Protein AF-A0A1V4KIS6-F1 (afdb_monomer_lite)

Secondary structure (DSSP, 8-state):
-PPPHHHHHHHHHHHTT----SS--TT--EEEESS--HHHHHHHHHTTT-S-GGGSEEEEHHHHHHHHHHTSPPP--GGGBPP---------

Structure (mmCIF, N/CA/C/O backbone):
data_AF-A0A1V4KIS6-F1
#
_entry.id   AF-A0A1V4KIS6-F1
#
loop_
_atom_site.group_PDB
_atom_site.id
_atom_site.type_symbol
_atom_site.label_atom_id
_atom_site.label_alt_id
_atom_site.label_comp_id
_atom_site.label_asym_id
_atom_site.label_entity_id
_atom_site.label_seq_id
_atom_site.pdbx_PDB_ins_code
_atom_site.Cartn_x
_atom_site.Cartn_y
_atom_site.Cartn_z
_atom_site.occupancy
_atom_site.B_iso_or_equiv
_atom_site.auth_seq_id
_atom_site.auth_comp_id
_atom_site.auth_asym_id
_atom_site.auth_atom_id
_atom_site.pdbx_PDB_model_num
ATOM 1 N N . MET A 1 1 ? 22.200 -6.704 11.307 1.00 50.41 1 MET A N 1
ATOM 2 C CA . MET A 1 1 ? 21.811 -6.551 9.888 1.00 50.41 1 MET A CA 1
ATOM 3 C C . MET A 1 1 ? 20.402 -5.985 9.876 1.00 50.41 1 MET A C 1
ATOM 5 O O . MET A 1 1 ? 19.511 -6.630 10.409 1.00 50.41 1 MET A O 1
ATOM 9 N N . GLY A 1 2 ? 20.238 -4.731 9.450 1.00 61.12 2 GLY A N 1
ATOM 10 C CA . GLY A 1 2 ? 18.967 -4.010 9.563 1.00 61.12 2 GLY A CA 1
ATOM 11 C C . GLY A 1 2 ? 17.882 -4.632 8.686 1.00 61.12 2 GLY A C 1
ATOM 12 O O . GLY A 1 2 ? 18.142 -5.003 7.544 1.00 61.12 2 GLY A O 1
ATOM 13 N N . MET A 1 3 ? 16.676 -4.756 9.230 1.00 72.44 3 MET A N 1
ATOM 14 C CA . MET A 1 3 ? 15.504 -5.185 8.476 1.00 72.44 3 MET A CA 1
ATOM 15 C C . MET A 1 3 ? 15.150 -4.091 7.459 1.00 72.44 3 MET A C 1
ATOM 17 O O . MET A 1 3 ? 15.100 -2.913 7.816 1.00 72.44 3 MET A O 1
ATOM 21 N N . SER A 1 4 ? 14.930 -4.452 6.191 1.00 89.44 4 SER A N 1
ATOM 22 C CA . SER A 1 4 ? 14.478 -3.471 5.200 1.00 89.44 4 SER A CA 1
ATOM 23 C C . SER A 1 4 ? 13.110 -2.919 5.605 1.00 89.44 4 SER A C 1
ATOM 25 O O . SER A 1 4 ? 12.305 -3.623 6.220 1.00 89.44 4 SER A O 1
ATOM 27 N N . ARG A 1 5 ? 12.820 -1.667 5.231 1.00 91.12 5 ARG A N 1
ATOM 28 C CA . ARG A 1 5 ? 11.526 -1.028 5.520 1.00 91.12 5 ARG A CA 1
ATOM 29 C C . ARG A 1 5 ? 10.347 -1.900 5.080 1.00 91.12 5 ARG A C 1
ATOM 31 O O . ARG A 1 5 ? 9.418 -2.103 5.851 1.00 91.12 5 ARG A O 1
ATOM 38 N N . ARG A 1 6 ? 10.443 -2.502 3.890 1.00 91.25 6 ARG A N 1
ATOM 39 C CA . ARG A 1 6 ? 9.462 -3.466 3.375 1.00 91.25 6 ARG A CA 1
ATOM 40 C C . ARG A 1 6 ? 9.251 -4.641 4.332 1.00 91.25 6 ARG A C 1
ATOM 42 O O . ARG A 1 6 ? 8.116 -4.930 4.689 1.00 91.25 6 ARG A O 1
ATOM 49 N N . MET A 1 7 ? 10.324 -5.306 4.761 1.00 91.88 7 MET A N 1
ATOM 50 C CA . MET A 1 7 ? 10.224 -6.477 5.639 1.00 91.88 7 MET A CA 1
ATOM 51 C C . MET A 1 7 ? 9.632 -6.112 7.007 1.00 91.88 7 MET A C 1
ATOM 53 O O . MET A 1 7 ? 8.784 -6.845 7.508 1.00 91.88 7 MET A O 1
ATOM 57 N N . PHE A 1 8 ? 10.006 -4.954 7.559 1.00 93.38 8 PHE A N 1
ATOM 58 C CA . PHE A 1 8 ? 9.434 -4.443 8.805 1.00 93.38 8 PHE A CA 1
ATOM 59 C C . PHE A 1 8 ? 7.918 -4.227 8.699 1.00 93.38 8 PHE A C 1
ATOM 61 O O . PHE A 1 8 ? 7.169 -4.690 9.556 1.00 93.38 8 PHE A O 1
ATOM 68 N N . LEU A 1 9 ? 7.455 -3.569 7.632 1.00 93.81 9 LEU A N 1
ATOM 69 C CA . LEU A 1 9 ? 6.028 -3.316 7.414 1.00 93.81 9 LEU A CA 1
ATOM 70 C C . LEU A 1 9 ? 5.249 -4.624 7.215 1.00 93.81 9 LEU A C 1
ATOM 72 O O . LEU A 1 9 ? 4.187 -4.808 7.804 1.00 93.81 9 LEU A O 1
ATOM 76 N N . MET A 1 10 ? 5.795 -5.570 6.448 1.00 93.19 10 MET A N 1
ATOM 77 C CA . MET A 1 10 ? 5.163 -6.879 6.253 1.00 93.19 10 MET A CA 1
ATOM 78 C C . MET A 1 10 ? 5.009 -7.644 7.570 1.00 93.19 10 MET A C 1
ATOM 80 O O . MET A 1 10 ? 3.951 -8.218 7.825 1.00 93.19 10 MET A O 1
ATOM 84 N N . ASP A 1 11 ? 6.043 -7.645 8.413 1.00 94.06 11 ASP A N 1
ATOM 85 C CA . ASP A 1 11 ? 5.998 -8.299 9.721 1.00 94.06 11 ASP A CA 1
ATOM 86 C C . ASP A 1 11 ? 4.995 -7.615 10.662 1.00 94.06 11 ASP A C 1
ATOM 88 O O . ASP A 1 11 ? 4.175 -8.285 11.291 1.00 94.06 11 ASP A O 1
ATOM 92 N N . LEU A 1 12 ? 4.982 -6.278 10.693 1.00 94.12 12 LEU A N 1
ATOM 93 C CA . LEU A 1 12 ? 4.031 -5.498 11.485 1.00 94.12 12 LEU A CA 1
ATOM 94 C C . LEU A 1 12 ? 2.576 -5.825 11.119 1.00 94.12 12 LEU A C 1
ATOM 96 O O . LEU A 1 12 ? 1.763 -6.087 12.006 1.00 94.12 12 LEU A O 1
ATOM 100 N N . ALA A 1 13 ? 2.250 -5.860 9.828 1.00 93.56 13 ALA A N 1
ATOM 101 C CA . ALA A 1 13 ? 0.900 -6.180 9.377 1.00 93.56 13 ALA A CA 1
ATOM 102 C C . ALA A 1 13 ? 0.494 -7.620 9.704 1.00 93.56 13 ALA A C 1
ATOM 104 O O . ALA A 1 13 ? -0.616 -7.838 10.191 1.00 93.56 13 ALA A O 1
ATOM 105 N N . ARG A 1 14 ? 1.397 -8.595 9.542 1.00 94.38 14 ARG A N 1
ATOM 106 C CA . ARG A 1 14 ? 1.126 -9.983 9.955 1.00 94.38 14 ARG A CA 1
ATOM 107 C C . ARG A 1 14 ? 0.850 -10.088 11.452 1.00 94.38 14 ARG A C 1
ATOM 109 O O . ARG A 1 14 ? -0.110 -10.744 11.844 1.00 94.38 14 ARG A O 1
ATOM 116 N N . ARG A 1 15 ? 1.615 -9.381 12.293 1.00 93.06 15 ARG A N 1
ATOM 117 C CA . ARG A 1 15 ? 1.368 -9.313 13.748 1.00 93.06 15 ARG A CA 1
ATOM 118 C C . ARG A 1 15 ? 0.021 -8.682 14.096 1.00 93.06 15 ARG A C 1
ATOM 120 O O . ARG A 1 15 ? -0.560 -9.020 15.120 1.00 93.06 15 ARG A O 1
ATOM 127 N N . LYS A 1 16 ? -0.480 -7.778 13.252 1.00 91.75 16 LYS A N 1
ATOM 128 C CA . LYS A 1 16 ? -1.814 -7.172 13.373 1.00 91.75 16 LYS A CA 1
ATOM 129 C C . LYS A 1 16 ? -2.932 -8.032 12.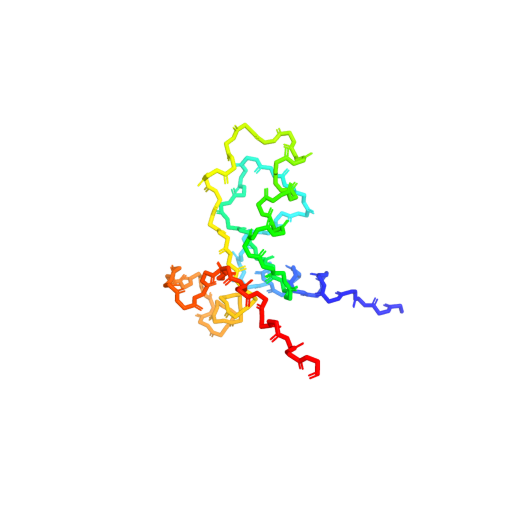763 1.00 91.75 16 LYS A C 1
ATOM 131 O O . LYS A 1 16 ? -4.076 -7.598 12.756 1.00 91.75 16 LYS A O 1
ATOM 136 N N . GLY A 1 17 ? -2.625 -9.238 12.277 1.00 92.56 17 GLY A N 1
ATOM 137 C CA . GLY A 1 17 ? -3.608 -10.184 11.742 1.00 92.56 17 GLY A CA 1
ATOM 138 C C . GLY A 1 17 ? -3.912 -10.022 10.252 1.00 92.56 17 GLY A C 1
ATOM 139 O O . GLY A 1 17 ? -4.834 -10.655 9.745 1.00 92.56 17 GLY A O 1
ATOM 140 N N . PHE A 1 18 ? -3.148 -9.202 9.528 1.00 93.06 18 PHE A N 1
ATOM 141 C CA . PHE A 1 18 ? -3.318 -9.043 8.087 1.00 93.06 18 PHE A CA 1
ATOM 142 C C . PHE A 1 18 ? -2.632 -10.183 7.337 1.00 93.06 18 PHE A C 1
ATOM 144 O O . PHE A 1 18 ? -1.514 -10.595 7.663 1.00 93.06 18 PHE A O 1
ATOM 151 N N . ARG A 1 19 ? -3.270 -10.639 6.258 1.00 93.56 19 ARG A N 1
ATOM 152 C CA . ARG A 1 19 ? -2.638 -11.531 5.289 1.00 93.56 19 ARG A CA 1
ATOM 153 C C . ARG A 1 19 ? -1.756 -10.708 4.352 1.00 93.56 19 ARG A C 1
ATOM 155 O O . ARG A 1 19 ? -2.259 -9.872 3.609 1.00 93.56 19 ARG A O 1
ATOM 162 N N . VAL A 1 20 ? -0.448 -10.953 4.391 1.00 93.88 20 VAL A N 1
ATOM 163 C CA . VAL A 1 20 ? 0.542 -10.233 3.577 1.00 93.88 20 VAL A CA 1
ATOM 164 C C . VAL A 1 20 ? 1.378 -11.222 2.781 1.00 93.88 20 VAL A C 1
ATOM 166 O O . VAL A 1 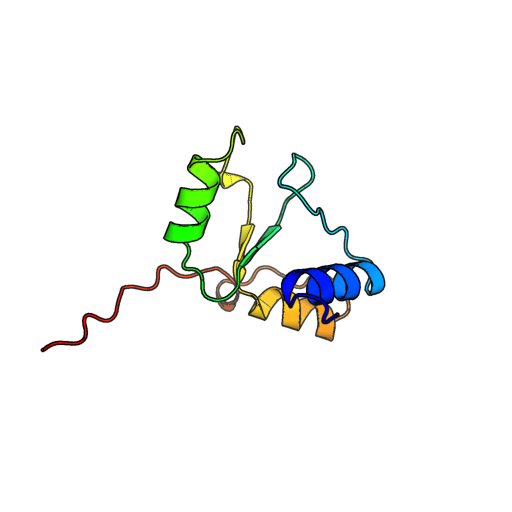20 ? 2.116 -12.023 3.365 1.00 93.88 20 VAL A O 1
ATOM 169 N N . GLU A 1 21 ? 1.297 -11.118 1.459 1.00 93.50 21 GLU A N 1
ATOM 170 C CA . GLU A 1 21 ? 2.047 -11.952 0.520 1.00 93.50 21 GLU A CA 1
ATOM 171 C C . GLU A 1 21 ? 3.397 -11.304 0.177 1.00 93.50 21 GLU A C 1
ATOM 173 O O . GLU A 1 21 ? 3.499 -10.086 0.011 1.00 93.50 21 GLU A O 1
ATOM 178 N N . SER A 1 22 ? 4.462 -12.110 0.104 1.00 90.19 22 SER A N 1
ATOM 179 C CA . SER A 1 22 ? 5.800 -11.653 -0.310 1.00 90.19 22 SER A CA 1
ATOM 180 C C . SER A 1 22 ? 5.921 -11.429 -1.813 1.00 90.19 22 SER A C 1
ATOM 182 O O . SER A 1 22 ? 6.806 -10.693 -2.252 1.00 90.19 22 SER A O 1
ATOM 184 N N . GLU A 1 23 ? 5.045 -12.057 -2.584 1.00 89.75 23 GLU A N 1
ATOM 185 C CA . GLU A 1 23 ? 5.038 -12.069 -4.040 1.00 89.75 23 GLU A CA 1
ATOM 186 C C . GLU A 1 23 ? 3.615 -11.815 -4.532 1.00 89.75 23 GLU A C 1
ATOM 188 O O . GLU A 1 23 ? 2.644 -12.033 -3.803 1.00 89.75 23 GLU A O 1
ATOM 193 N N . LEU A 1 24 ? 3.492 -11.312 -5.758 1.00 89.31 24 LEU A N 1
ATOM 194 C CA . LEU A 1 24 ? 2.186 -11.074 -6.353 1.00 89.31 24 LEU A CA 1
ATOM 195 C C . LEU A 1 24 ? 1.537 -12.416 -6.707 1.00 89.31 24 LEU A C 1
ATOM 197 O O . LEU A 1 24 ? 2.143 -13.243 -7.383 1.00 89.31 24 LEU A O 1
ATOM 201 N N . SER A 1 25 ? 0.303 -12.622 -6.259 1.00 88.44 25 SER A N 1
ATOM 202 C CA . SER A 1 25 ? -0.447 -13.861 -6.471 1.00 88.44 25 SER A CA 1
ATOM 203 C C . SER A 1 25 ? -1.945 -13.580 -6.618 1.00 88.44 25 SER A C 1
ATOM 205 O O . SER A 1 25 ? -2.402 -12.439 -6.492 1.00 88.44 25 SER A O 1
ATOM 207 N N . ASP A 1 26 ? -2.730 -14.628 -6.866 1.00 86.06 26 ASP A N 1
ATOM 208 C CA . ASP A 1 26 ? -4.191 -14.537 -6.974 1.00 86.06 26 ASP A CA 1
ATOM 209 C C . ASP A 1 26 ? -4.913 -14.244 -5.658 1.00 86.06 26 ASP A C 1
ATOM 211 O O . ASP A 1 26 ? -6.069 -13.833 -5.683 1.00 86.06 26 ASP A O 1
ATOM 215 N N . SER A 1 27 ? -4.242 -14.381 -4.511 1.00 89.62 27 SER A N 1
ATOM 216 C CA . SER A 1 27 ? -4.809 -13.977 -3.220 1.00 89.62 27 SER A CA 1
ATOM 217 C C . SER A 1 27 ? -4.657 -12.483 -2.927 1.00 89.62 27 SER A C 1
ATOM 219 O O . SER A 1 27 ? -5.259 -11.993 -1.969 1.00 89.62 27 SER A O 1
ATOM 221 N N . VAL A 1 28 ? -3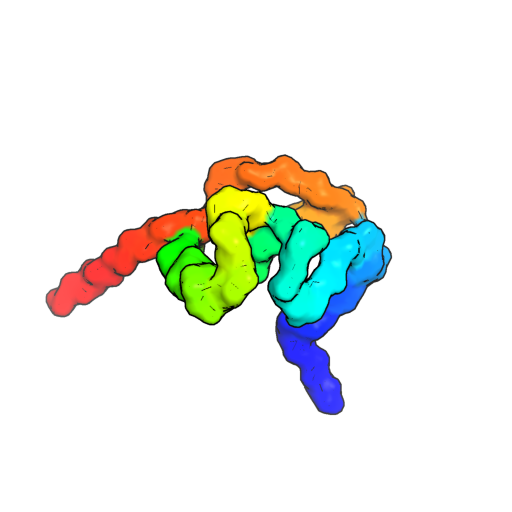.852 -11.754 -3.707 1.00 92.19 28 VAL A N 1
ATOM 222 C CA . VAL A 1 28 ? -3.594 -10.329 -3.474 1.00 92.19 28 VAL A CA 1
ATOM 223 C C . VAL A 1 28 ? -4.774 -9.498 -3.969 1.00 92.19 28 VAL A C 1
ATOM 225 O O . VAL A 1 28 ? -5.145 -9.554 -5.136 1.00 92.19 28 VAL A O 1
ATOM 228 N N . THR A 1 29 ? -5.339 -8.689 -3.073 1.00 92.19 29 THR A N 1
ATOM 229 C CA . THR A 1 29 ? -6.449 -7.765 -3.369 1.00 92.19 29 THR A CA 1
ATOM 230 C C . THR A 1 29 ? -6.025 -6.299 -3.320 1.00 92.19 29 THR A C 1
ATOM 232 O O . THR A 1 29 ? -6.553 -5.476 -4.059 1.00 92.19 29 THR A O 1
ATOM 235 N N . HIS A 1 30 ? -5.039 -5.974 -2.480 1.00 93.44 30 HIS A N 1
ATOM 236 C CA . HIS A 1 30 ? -4.556 -4.615 -2.256 1.00 93.44 30 HIS A CA 1
ATOM 237 C C . HIS A 1 30 ? -3.046 -4.565 -2.461 1.00 93.44 30 HIS A C 1
ATOM 239 O O . HIS A 1 30 ? -2.310 -5.389 -1.912 1.00 93.44 30 HIS A O 1
ATOM 245 N N . ILE A 1 31 ? -2.585 -3.578 -3.223 1.00 93.38 31 ILE A N 1
ATOM 246 C CA . ILE A 1 31 ? -1.167 -3.303 -3.436 1.00 93.38 31 ILE A CA 1
ATOM 247 C C . ILE A 1 31 ? -0.867 -1.955 -2.805 1.00 93.38 31 ILE A C 1
ATOM 249 O O . ILE A 1 31 ? -1.389 -0.926 -3.226 1.00 93.38 31 ILE A O 1
ATOM 253 N N . VAL A 1 32 ? -0.009 -1.980 -1.791 1.00 94.19 32 VAL A N 1
ATOM 254 C CA . VAL A 1 32 ? 0.464 -0.777 -1.112 1.00 94.19 32 VAL A CA 1
ATOM 255 C C . VAL A 1 32 ? 1.828 -0.411 -1.673 1.00 94.19 32 VAL A C 1
ATOM 257 O O . VAL A 1 32 ? 2.745 -1.235 -1.652 1.00 94.19 32 VAL A O 1
ATOM 260 N N . ALA A 1 33 ? 1.969 0.826 -2.134 1.00 93.19 33 ALA A N 1
ATOM 261 C CA . ALA A 1 33 ? 3.238 1.376 -2.578 1.00 93.19 33 ALA A CA 1
ATOM 262 C C . ALA A 1 33 ? 3.608 2.623 -1.771 1.00 93.19 33 ALA A C 1
ATOM 264 O O . ALA A 1 33 ? 2.754 3.346 -1.263 1.00 93.19 33 ALA A O 1
ATOM 265 N N . GLU A 1 34 ? 4.906 2.869 -1.651 1.00 90.94 34 GLU A N 1
ATOM 266 C CA . GLU A 1 34 ? 5.452 4.032 -0.967 1.00 90.94 34 GLU A CA 1
ATOM 267 C C . GLU A 1 34 ? 6.321 4.804 -1.950 1.00 90.94 34 GLU A C 1
ATOM 269 O O . GLU A 1 34 ? 7.240 4.240 -2.537 1.00 90.94 34 GLU A O 1
ATOM 274 N N . ASN A 1 35 ? 6.054 6.102 -2.103 1.00 88.88 35 ASN A N 1
ATOM 275 C CA . ASN A 1 35 ? 6.760 6.980 -3.042 1.00 88.88 35 ASN A CA 1
ATOM 276 C C . ASN A 1 35 ? 6.634 6.581 -4.524 1.00 88.88 35 ASN A C 1
ATOM 278 O O . ASN A 1 35 ? 7.416 7.060 -5.343 1.00 88.88 35 ASN A O 1
ATOM 282 N N . ASN A 1 36 ? 5.639 5.770 -4.886 1.00 90.06 36 ASN A N 1
ATOM 283 C CA . ASN A 1 36 ? 5.306 5.464 -6.274 1.00 90.06 36 ASN A CA 1
ATOM 284 C C . ASN A 1 36 ? 4.015 6.171 -6.688 1.00 90.06 36 ASN A C 1
ATOM 286 O O . ASN A 1 36 ? 3.106 6.378 -5.890 1.00 90.06 36 ASN A O 1
ATOM 290 N N . SER A 1 37 ? 3.928 6.534 -7.958 1.00 88.50 37 SER A N 1
ATOM 291 C CA . SER A 1 37 ? 2.700 7.003 -8.587 1.00 88.50 37 SER A CA 1
ATOM 292 C C . SER A 1 37 ? 1.834 5.834 -9.050 1.00 88.50 37 SER A C 1
ATOM 294 O O . SER A 1 37 ? 2.318 4.725 -9.284 1.00 88.50 37 SER A O 1
ATOM 296 N N . TYR A 1 38 ? 0.547 6.110 -9.267 1.00 88.88 38 TYR A N 1
ATOM 297 C CA . TYR A 1 38 ? -0.383 5.131 -9.835 1.00 88.88 38 TYR A CA 1
ATOM 298 C C . TYR A 1 38 ? 0.134 4.512 -11.142 1.00 88.88 38 TYR A C 1
ATOM 300 O O . TYR A 1 38 ? 0.052 3.303 -11.331 1.00 88.88 38 TYR A O 1
ATOM 308 N N . LEU A 1 39 ? 0.697 5.336 -12.036 1.00 88.88 39 LEU A N 1
ATOM 309 C CA . LEU A 1 39 ? 1.187 4.880 -13.338 1.00 88.88 39 LEU A CA 1
ATOM 310 C C . LEU A 1 39 ? 2.409 3.969 -13.213 1.00 88.88 39 LEU A C 1
ATOM 312 O O . LEU A 1 39 ? 2.479 2.988 -13.940 1.00 88.88 39 LEU A O 1
ATOM 316 N N . GLU A 1 40 ? 3.333 4.252 -12.293 1.00 91.25 40 GLU A N 1
ATOM 317 C CA . GLU A 1 40 ? 4.507 3.396 -12.066 1.00 91.25 40 GLU A CA 1
ATOM 318 C C . GLU A 1 40 ? 4.102 2.013 -11.551 1.00 91.25 40 GLU A C 1
ATOM 320 O O . GLU A 1 40 ? 4.616 1.001 -12.022 1.00 91.25 40 GLU A O 1
ATOM 325 N N . VAL A 1 41 ? 3.145 1.954 -10.619 1.00 91.62 41 VAL A N 1
ATOM 326 C CA . VAL A 1 41 ? 2.644 0.673 -10.096 1.00 91.62 41 VAL A CA 1
ATOM 327 C C . VAL A 1 41 ? 1.843 -0.078 -11.158 1.00 91.62 41 VAL A C 1
ATOM 329 O O . VAL A 1 41 ? 1.979 -1.294 -11.283 1.00 91.62 41 VAL A O 1
ATOM 332 N N . LEU A 1 42 ? 1.042 0.630 -11.958 1.00 89.50 42 LEU A N 1
ATOM 333 C CA . LEU A 1 42 ? 0.288 0.028 -13.054 1.00 89.50 42 LEU A CA 1
ATOM 334 C C . LEU A 1 42 ? 1.209 -0.522 -14.154 1.00 89.50 42 LEU A C 1
ATOM 336 O O . LEU A 1 42 ? 0.950 -1.600 -14.681 1.00 89.50 42 LEU A O 1
ATOM 340 N N . ASP A 1 43 ? 2.278 0.194 -14.500 1.00 89.81 43 ASP A N 1
ATOM 341 C CA . ASP A 1 43 ? 3.268 -0.264 -15.478 1.00 89.81 43 ASP A CA 1
ATOM 342 C C . ASP A 1 43 ? 4.027 -1.496 -14.969 1.00 89.81 43 ASP A C 1
ATOM 344 O O . ASP A 1 43 ? 4.131 -2.501 -15.674 1.00 89.81 43 ASP A O 1
ATOM 348 N N . TRP A 1 44 ? 4.431 -1.484 -13.693 1.00 91.06 44 TRP A N 1
ATOM 349 C CA . TRP A 1 44 ? 5.003 -2.659 -13.035 1.00 91.06 44 TRP A CA 1
ATOM 350 C C . TRP A 1 44 ? 4.053 -3.864 -13.081 1.00 91.06 44 TRP A C 1
ATOM 352 O O . TRP A 1 44 ? 4.499 -4.966 -13.406 1.00 91.06 44 TRP A O 1
ATOM 362 N N . LEU A 1 45 ? 2.753 -3.656 -12.829 1.00 90.44 45 LEU A N 1
ATOM 363 C CA . LEU A 1 45 ? 1.720 -4.695 -12.913 1.00 90.44 45 LEU A CA 1
ATOM 364 C C . LEU A 1 45 ? 1.548 -5.261 -14.322 1.00 90.44 45 LEU A C 1
ATOM 366 O O . LEU A 1 45 ? 1.358 -6.464 -14.461 1.00 90.44 45 LEU A O 1
ATOM 370 N N . ARG A 1 46 ? 1.630 -4.428 -15.364 1.00 87.19 46 ARG A N 1
ATOM 371 C CA . ARG A 1 46 ? 1.575 -4.891 -16.763 1.00 87.19 46 ARG A CA 1
ATOM 372 C C . 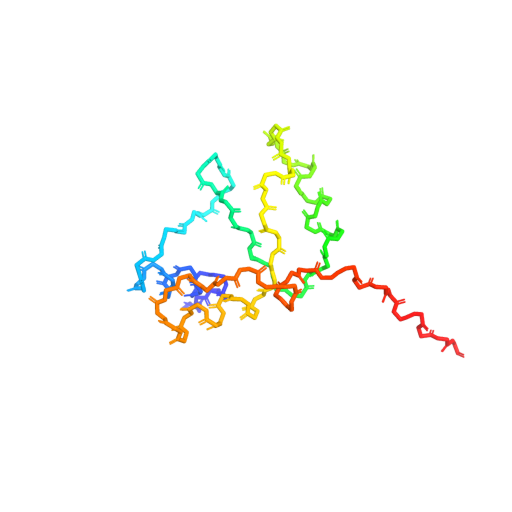ARG A 1 46 ? 2.764 -5.775 -17.127 1.00 87.19 46 ARG A C 1
ATOM 374 O O . ARG A 1 46 ? 2.629 -6.648 -17.977 1.00 87.19 46 ARG A O 1
ATOM 381 N N . GLY A 1 47 ? 3.912 -5.550 -16.489 1.00 85.88 47 GLY A N 1
ATOM 382 C CA . GLY A 1 47 ? 5.087 -6.413 -16.606 1.00 85.88 47 GLY A CA 1
ATOM 383 C C . GLY A 1 47 ? 4.976 -7.728 -15.827 1.00 85.88 47 GLY A C 1
ATOM 384 O O . GLY A 1 47 ? 5.800 -8.618 -16.026 1.00 85.88 47 GLY A O 1
ATOM 385 N N . GLN A 1 48 ? 3.983 -7.870 -14.945 1.00 85.31 48 GLN A N 1
ATOM 386 C CA . GLN A 1 48 ? 3.715 -9.117 -14.235 1.00 85.31 48 GLN A CA 1
ATOM 387 C C . GLN A 1 48 ? 2.756 -9.997 -15.052 1.00 85.31 48 GLN A C 1
ATOM 389 O O . GLN A 1 48 ? 1.837 -9.502 -15.699 1.00 85.31 48 GLN A O 1
ATOM 394 N N . ALA A 1 49 ? 2.916 -11.321 -14.980 1.00 75.00 49 ALA A N 1
ATOM 395 C CA . ALA A 1 49 ? 2.026 -12.293 -15.629 1.00 75.00 49 ALA A CA 1
ATOM 396 C C . ALA A 1 49 ? 0.669 -12.448 -14.902 1.00 75.00 49 ALA A C 1
ATOM 398 O O . ALA A 1 49 ? 0.172 -13.556 -14.713 1.00 75.00 49 ALA A O 1
ATOM 399 N N . VAL A 1 50 ? 0.078 -11.342 -14.447 1.00 75.81 50 VAL A N 1
ATOM 400 C CA . VAL A 1 50 ? -1.250 -11.307 -13.824 1.00 75.81 50 VAL A CA 1
ATOM 401 C C . VAL A 1 50 ? -2.297 -10.994 -14.880 1.00 75.81 50 VAL A C 1
ATOM 403 O O . VAL A 1 50 ? -2.205 -9.990 -15.579 1.00 75.81 50 VAL A O 1
ATOM 406 N N . GLY A 1 51 ? -3.299 -11.869 -14.988 1.00 69.94 51 GLY A N 1
ATOM 407 C CA . GLY A 1 51 ? -4.302 -11.798 -16.053 1.00 69.94 51 GLY A CA 1
ATOM 408 C C . GLY A 1 51 ? -5.161 -10.532 -16.022 1.00 69.94 51 GLY A C 1
ATOM 409 O O . GLY A 1 51 ? -5.477 -9.990 -17.076 1.00 69.94 51 GLY A O 1
ATOM 410 N N . ASP A 1 52 ? -5.502 -10.034 -14.831 1.00 80.75 52 ASP A N 1
ATOM 411 C CA . ASP A 1 52 ? -6.304 -8.821 -14.669 1.00 80.75 52 ASP A CA 1
ATOM 412 C C . ASP A 1 52 ? -5.658 -7.876 -13.650 1.00 80.75 52 ASP A C 1
ATOM 414 O O . ASP A 1 52 ? -5.742 -8.085 -12.440 1.00 80.75 52 ASP A O 1
ATOM 418 N N . SER A 1 53 ? -4.995 -6.829 -14.146 1.00 79.88 53 SER A N 1
ATOM 419 C CA . SER A 1 53 ? -4.385 -5.789 -13.307 1.00 79.88 53 SER A CA 1
ATOM 420 C C . SER A 1 53 ? -5.410 -4.826 -12.698 1.00 79.88 53 SER A C 1
ATOM 422 O O . SER A 1 53 ? -5.085 -4.139 -11.732 1.00 79.88 53 SER A O 1
ATOM 424 N N . SER A 1 54 ? -6.647 -4.793 -13.211 1.00 81.44 54 SER A N 1
ATOM 425 C CA . SER A 1 54 ? -7.713 -3.923 -12.700 1.00 81.44 54 SER A CA 1
ATOM 426 C C . SER A 1 54 ? -8.345 -4.439 -11.406 1.00 81.44 54 SER A C 1
ATOM 428 O O . SER A 1 54 ? -8.982 -3.673 -10.688 1.00 81.44 54 SER A O 1
ATOM 430 N N . ARG A 1 55 ? -8.109 -5.714 -11.063 1.00 86.50 55 ARG A N 1
ATOM 431 C CA . ARG A 1 55 ? -8.610 -6.336 -9.829 1.00 86.50 55 ARG A CA 1
ATOM 432 C C . ARG A 1 55 ? -7.947 -5.811 -8.552 1.00 86.50 55 ARG A C 1
ATOM 434 O O . ARG A 1 55 ? -8.455 -6.064 -7.463 1.00 86.50 55 ARG A O 1
ATOM 441 N N . PHE A 1 56 ? -6.782 -5.171 -8.668 1.00 90.12 56 PHE A N 1
ATOM 442 C CA . PHE A 1 56 ? -5.999 -4.726 -7.519 1.00 90.12 56 PHE A CA 1
ATOM 443 C C . PHE A 1 56 ? -6.357 -3.292 -7.126 1.00 90.12 56 PHE A C 1
ATOM 445 O O . PHE A 1 56 ? -6.274 -2.374 -7.942 1.00 90.12 56 PHE A O 1
ATOM 452 N N . GLU A 1 57 ? -6.650 -3.071 -5.845 1.00 91.62 57 GLU A N 1
ATOM 453 C CA . GLU A 1 57 ? -6.719 -1.718 -5.287 1.00 91.62 57 GLU A CA 1
ATOM 454 C C . GLU A 1 57 ? -5.294 -1.190 -5.058 1.00 91.62 57 GLU A C 1
ATOM 456 O O . GLU A 1 57 ? -4.529 -1.749 -4.266 1.00 91.62 57 GLU A O 1
ATOM 461 N N . LEU A 1 58 ? -4.932 -0.116 -5.769 1.00 92.62 58 LEU A N 1
ATOM 462 C CA . LEU A 1 58 ? -3.612 0.517 -5.683 1.00 92.62 58 LEU A CA 1
ATOM 463 C C . LEU A 1 58 ? -3.627 1.661 -4.667 1.00 92.62 58 LEU A C 1
ATOM 465 O O . LEU A 1 58 ? -4.244 2.707 -4.895 1.00 92.62 58 LEU A O 1
ATOM 469 N N . LEU A 1 59 ? -2.924 1.467 -3.554 1.00 94.31 59 LEU A N 1
ATOM 470 C CA . LEU A 1 59 ? -2.986 2.335 -2.384 1.00 94.31 59 LEU A CA 1
ATOM 471 C C . LEU A 1 59 ? -1.610 2.874 -1.990 1.00 94.31 59 LEU A C 1
ATOM 473 O O . LEU A 1 59 ? -0.577 2.231 -2.179 1.00 94.31 59 LEU A O 1
ATOM 477 N N . ASP A 1 60 ? -1.615 4.072 -1.423 1.00 93.75 60 ASP A N 1
ATOM 478 C CA . ASP A 1 60 ? -0.455 4.692 -0.798 1.00 93.75 60 ASP A CA 1
ATOM 479 C C . ASP A 1 60 ? -0.189 4.089 0.594 1.00 93.75 60 ASP A C 1
ATOM 481 O O . ASP A 1 60 ? -1.086 3.567 1.266 1.00 93.75 60 ASP A O 1
ATOM 485 N N . ILE A 1 61 ? 1.052 4.206 1.069 1.00 93.44 61 ILE A N 1
ATOM 486 C CA . ILE A 1 61 ? 1.479 3.774 2.408 1.00 93.44 61 ILE A CA 1
ATOM 487 C C . ILE A 1 61 ? 0.667 4.411 3.551 1.00 93.44 61 ILE A C 1
ATOM 489 O O . ILE A 1 61 ? 0.564 3.845 4.645 1.00 93.44 61 ILE A O 1
ATOM 493 N N . SER A 1 62 ? 0.046 5.565 3.319 1.00 92.56 62 SER A N 1
ATOM 494 C CA . SER A 1 62 ? -0.898 6.184 4.253 1.00 92.56 62 SER A CA 1
ATOM 495 C C . SER A 1 62 ? -2.080 5.272 4.604 1.00 92.56 62 SER A C 1
ATOM 497 O O . SER A 1 62 ? -2.471 5.235 5.772 1.00 92.56 62 SER A O 1
ATOM 499 N N . TRP A 1 63 ? -2.591 4.467 3.664 1.00 94.06 63 TRP A N 1
ATOM 500 C CA . TRP A 1 63 ? -3.639 3.478 3.954 1.00 94.06 63 TRP A CA 1
ATOM 501 C C . TRP A 1 63 ? -3.157 2.414 4.929 1.00 94.06 63 TRP A C 1
ATOM 503 O O . TRP A 1 63 ? -3.828 2.093 5.909 1.00 94.06 63 TRP A O 1
ATOM 513 N N . PHE A 1 64 ? -1.959 1.886 4.677 1.00 93.44 64 PHE A N 1
ATOM 514 C CA . PHE A 1 64 ? -1.342 0.890 5.540 1.00 93.44 64 PHE A CA 1
ATOM 515 C C . PHE A 1 64 ? -1.157 1.440 6.954 1.00 93.44 64 PHE A C 1
ATOM 517 O O . PHE A 1 64 ? -1.455 0.762 7.933 1.00 93.44 64 PHE A O 1
ATOM 524 N N . THR A 1 65 ? -0.718 2.691 7.064 1.00 93.19 65 THR A N 1
ATOM 525 C CA . THR A 1 65 ? -0.513 3.357 8.353 1.00 93.19 65 THR A CA 1
ATOM 526 C C . THR A 1 65 ? -1.835 3.505 9.111 1.00 93.19 65 THR A C 1
ATOM 528 O O . THR A 1 65 ? -1.907 3.120 10.278 1.00 93.19 65 THR A O 1
ATOM 531 N N . ALA A 1 66 ? -2.902 3.936 8.430 1.00 93.62 66 ALA A N 1
ATOM 532 C CA . ALA A 1 66 ? -4.249 4.000 8.998 1.00 93.62 66 ALA A CA 1
ATOM 533 C C . ALA A 1 66 ? -4.776 2.616 9.424 1.00 93.62 66 ALA A C 1
ATOM 535 O O . ALA A 1 66 ? -5.381 2.480 10.485 1.00 93.62 66 ALA A O 1
ATOM 536 N N . CYS A 1 67 ? -4.490 1.563 8.653 1.00 93.38 67 CYS A N 1
ATOM 537 C CA . CYS A 1 67 ? -4.820 0.184 9.019 1.00 93.38 67 CYS A CA 1
ATOM 538 C C . CYS A 1 67 ? -4.091 -0.276 10.288 1.00 93.38 67 CYS A C 1
ATOM 540 O O . CYS A 1 67 ? -4.678 -0.955 11.132 1.00 93.38 67 CYS A O 1
ATOM 542 N N . MET A 1 68 ? -2.810 0.078 10.438 1.00 93.62 68 MET A N 1
ATOM 543 C CA . MET A 1 68 ? -2.029 -0.283 11.625 1.00 93.62 68 MET A CA 1
ATOM 544 C C . MET A 1 68 ? -2.516 0.453 12.876 1.00 93.62 68 MET A C 1
ATOM 546 O O . MET A 1 68 ? -2.519 -0.139 13.961 1.00 93.62 68 MET A O 1
ATOM 550 N N . GLU A 1 69 ? -2.948 1.705 12.716 1.00 92.44 69 GLU A N 1
ATOM 551 C CA . GLU A 1 69 ? -3.555 2.522 13.768 1.00 92.44 69 GLU A CA 1
ATOM 552 C C . GLU A 1 69 ? -4.929 1.976 14.182 1.00 92.44 69 GLU A C 1
ATOM 554 O O . GLU A 1 69 ? -5.175 1.748 15.365 1.00 92.44 69 GLU A O 1
ATOM 559 N N . ALA A 1 70 ? -5.793 1.665 13.211 1.00 91.81 70 ALA A N 1
ATOM 560 C CA . ALA A 1 70 ? -7.120 1.098 13.455 1.00 91.81 70 ALA A CA 1
ATOM 561 C C . ALA A 1 70 ? -7.093 -0.378 13.897 1.00 91.81 70 ALA A C 1
ATOM 563 O O . ALA A 1 70 ? -8.096 -0.893 14.399 1.00 91.81 70 ALA A O 1
ATOM 564 N N . GLY A 1 71 ? -5.976 -1.080 13.672 1.00 89.88 71 GLY A N 1
ATOM 565 C CA . GLY A 1 71 ? -5.820 -2.515 13.9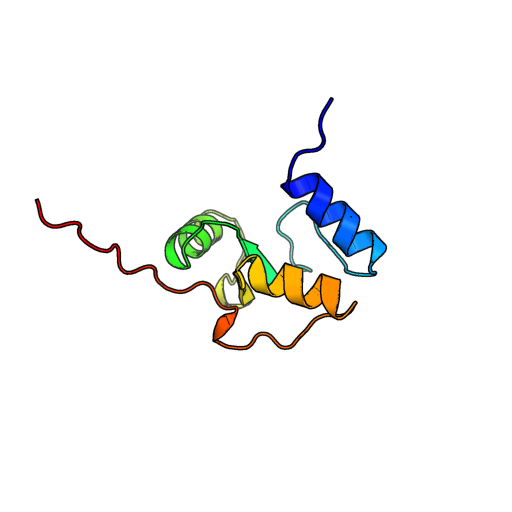28 1.00 89.88 71 GLY A CA 1
ATOM 566 C C . GLY A 1 71 ? -6.640 -3.419 13.001 1.00 89.88 71 GLY A C 1
ATOM 567 O O . GLY A 1 71 ? -6.773 -4.606 13.280 1.00 89.88 71 GLY A O 1
ATOM 568 N N . ARG A 1 72 ? -7.208 -2.869 11.923 1.00 89.62 72 ARG A N 1
ATOM 569 C CA . ARG A 1 72 ? -8.041 -3.568 10.934 1.00 89.62 72 ARG A CA 1
ATOM 570 C C . ARG A 1 72 ? -7.955 -2.862 9.576 1.00 89.62 72 ARG A C 1
ATOM 572 O O . ARG A 1 72 ? -7.594 -1.684 9.562 1.00 89.62 72 ARG A O 1
ATOM 579 N N . PRO A 1 73 ? -8.285 -3.531 8.456 1.00 89.31 73 PRO A N 1
ATOM 580 C CA . PRO A 1 73 ? -8.410 -2.859 7.167 1.00 89.31 73 PRO A CA 1
ATOM 581 C C . PRO A 1 73 ? -9.422 -1.711 7.267 1.00 89.31 73 PRO A C 1
ATOM 583 O O . PRO A 1 73 ? -10.557 -1.930 7.696 1.00 89.31 73 PRO A O 1
ATOM 586 N N . VAL A 1 74 ? -8.993 -0.496 6.929 1.00 90.31 74 VAL A N 1
ATOM 587 C CA . VAL A 1 74 ? -9.888 0.662 6.788 1.00 90.31 74 VAL A CA 1
ATOM 588 C C . VAL A 1 74 ? -10.400 0.733 5.354 1.00 90.31 74 VAL A C 1
ATOM 590 O O . VAL A 1 74 ? -9.761 0.202 4.443 1.00 90.31 74 VAL A O 1
ATOM 593 N N . ASP A 1 75 ? -11.530 1.403 5.142 1.00 88.88 75 ASP A N 1
ATOM 594 C CA . ASP A 1 75 ? -12.086 1.563 3.801 1.00 88.88 75 ASP A CA 1
ATOM 595 C C . ASP A 1 75 ? -11.092 2.278 2.873 1.00 88.88 75 ASP A C 1
ATOM 597 O O . ASP A 1 75 ? -10.414 3.236 3.262 1.00 88.88 75 ASP A O 1
ATOM 601 N N . SER A 1 76 ? -11.004 1.806 1.628 1.00 80.94 76 SER A N 1
ATOM 602 C CA . SER A 1 76 ? -10.101 2.326 0.590 1.00 80.94 76 SER A CA 1
ATOM 603 C C . SER A 1 76 ? -10.605 3.662 0.023 1.00 80.94 76 SER A C 1
ATOM 605 O O . SER A 1 76 ? -10.881 3.797 -1.169 1.00 80.94 76 SER A O 1
ATOM 607 N N . GLU A 1 77 ? -10.773 4.658 0.897 1.00 81.31 77 GLU A N 1
ATOM 608 C CA . GLU A 1 77 ? -11.209 6.011 0.552 1.00 81.31 77 GLU A CA 1
ATOM 609 C C . GLU A 1 77 ? -10.304 6.644 -0.520 1.00 81.31 77 GLU A C 1
ATOM 611 O O . GLU A 1 77 ? -9.102 6.386 -0.581 1.00 81.31 77 GLU A O 1
ATOM 616 N N . MET A 1 78 ? -10.855 7.560 -1.327 1.00 76.12 78 MET A N 1
ATOM 617 C CA . MET A 1 78 ? -10.130 8.224 -2.425 1.00 76.12 78 MET A CA 1
ATOM 618 C C . MET A 1 78 ? -8.794 8.854 -1.982 1.00 76.12 78 MET A C 1
ATOM 620 O O . MET A 1 78 ? -7.843 8.883 -2.757 1.00 76.12 78 MET A O 1
ATOM 624 N N . LYS A 1 79 ? -8.699 9.320 -0.727 1.00 82.19 79 LYS A N 1
ATOM 625 C CA . LYS A 1 79 ? -7.484 9.918 -0.142 1.00 82.19 79 LYS A CA 1
ATOM 626 C C . LYS A 1 79 ? -6.299 8.951 -0.037 1.00 82.19 79 LYS A C 1
ATOM 628 O O . LYS A 1 79 ? -5.162 9.397 0.038 1.00 82.19 79 LYS A O 1
ATOM 633 N N . TYR A 1 80 ? -6.576 7.651 -0.014 1.00 85.75 80 TYR A N 1
ATOM 634 C CA . TYR A 1 80 ? -5.589 6.587 0.127 1.00 85.75 80 TYR A CA 1
ATOM 635 C C . TYR A 1 80 ? -5.144 5.998 -1.207 1.00 85.75 80 TYR A C 1
ATOM 637 O O . TYR A 1 80 ? -4.154 5.272 -1.255 1.00 85.75 80 TYR A O 1
ATOM 645 N N . ARG A 1 81 ? -5.873 6.273 -2.290 1.00 87.44 81 ARG A N 1
ATOM 646 C CA . ARG A 1 81 ? -5.529 5.762 -3.614 1.00 87.44 81 ARG A CA 1
ATOM 647 C C . ARG A 1 81 ? -4.294 6.468 -4.136 1.00 87.44 81 ARG A C 1
ATOM 649 O O . ARG A 1 81 ? -4.164 7.687 -4.002 1.00 87.44 81 ARG A O 1
ATOM 656 N N . LEU A 1 82 ? -3.409 5.705 -4.776 1.00 86.69 82 LEU A N 1
ATOM 657 C CA . LEU A 1 82 ? -2.293 6.302 -5.496 1.00 86.69 82 LEU A CA 1
ATOM 658 C C . LEU A 1 82 ? -2.865 7.267 -6.532 1.00 86.69 82 LEU A C 1
ATOM 660 O O . LEU A 1 82 ? -3.622 6.875 -7.420 1.00 86.69 82 LEU A O 1
ATOM 664 N N . MET A 1 83 ? -2.521 8.544 -6.412 1.00 75.81 83 MET A N 1
ATOM 665 C CA . MET A 1 83 ? -2.901 9.526 -7.414 1.00 75.81 83 MET A CA 1
ATOM 666 C C . MET A 1 83 ? -1.947 9.431 -8.606 1.00 75.81 83 MET A C 1
ATOM 668 O O . MET A 1 83 ? -0.768 9.076 -8.477 1.00 75.81 83 MET A O 1
ATOM 672 N N . GLN A 1 84 ? -2.433 9.813 -9.789 1.00 65.25 84 GLN A N 1
ATOM 673 C CA . GLN A 1 84 ? -1.523 10.296 -10.819 1.00 65.25 84 GLN A CA 1
ATOM 674 C C . GLN A 1 84 ? -0.833 11.528 -10.238 1.00 65.25 84 GLN A C 1
ATOM 676 O O . GLN A 1 84 ? -1.426 12.605 -10.181 1.00 65.25 84 GLN A O 1
ATOM 681 N N . ARG A 1 85 ? 0.422 11.388 -9.802 1.00 56.75 85 ARG A N 1
ATOM 682 C CA . ARG A 1 85 ? 1.303 12.548 -9.705 1.00 56.75 85 ARG A CA 1
ATOM 683 C C . ARG A 1 85 ? 1.369 13.116 -11.120 1.00 56.75 85 ARG A C 1
ATOM 685 O O . ARG A 1 85 ? 2.127 12.621 -11.951 1.00 56.75 85 ARG A O 1
ATOM 692 N N . ARG A 1 86 ? 0.562 14.142 -11.415 1.00 49.75 86 ARG A N 1
ATOM 693 C CA . ARG A 1 86 ? 0.948 15.101 -12.447 1.00 49.75 86 ARG A CA 1
ATOM 694 C C . ARG A 1 86 ? 2.310 15.580 -11.982 1.00 49.75 86 ARG A C 1
ATOM 696 O O . ARG A 1 86 ? 2.403 16.144 -10.895 1.00 49.75 86 ARG A O 1
ATOM 703 N N . LYS A 1 87 ? 3.363 15.233 -12.723 1.00 42.62 87 LYS A N 1
ATOM 704 C CA . LYS A 1 87 ? 4.677 15.826 -12.496 1.00 42.62 87 LYS A CA 1
ATOM 705 C C . LYS A 1 87 ? 4.431 17.329 -12.437 1.00 42.62 87 LYS A C 1
ATOM 707 O O . LYS A 1 87 ? 3.951 17.894 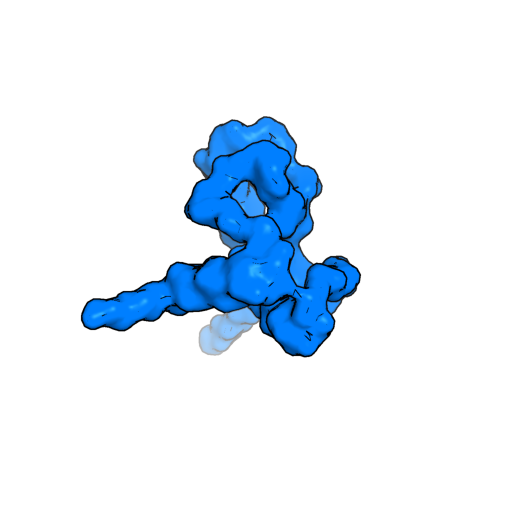-13.415 1.00 42.62 87 LYS A O 1
ATOM 712 N N . GLU A 1 88 ? 4.676 17.948 -11.289 1.00 46.16 88 GLU A N 1
ATOM 713 C CA . GLU A 1 88 ? 4.909 19.381 -11.275 1.00 46.16 88 GLU A CA 1
ATOM 714 C C . GLU A 1 88 ? 6.147 19.575 -12.147 1.00 46.16 88 GLU A C 1
ATOM 716 O O . GLU A 1 88 ? 7.266 19.235 -11.756 1.00 46.16 88 GLU A O 1
ATOM 721 N N . GLU A 1 89 ? 5.914 20.009 -13.385 1.00 47.91 89 GLU A N 1
ATOM 722 C CA . GLU A 1 89 ? 6.934 20.624 -14.212 1.00 47.91 89 GLU A CA 1
ATOM 723 C C . GLU A 1 89 ? 7.465 21.802 -13.400 1.00 47.91 89 GLU A C 1
ATOM 725 O O . GLU A 1 89 ? 6.840 22.858 -13.314 1.00 47.91 89 GLU A O 1
ATOM 730 N N . LYS A 1 90 ? 8.603 21.601 -12.730 1.00 45.81 90 LYS A N 1
ATOM 731 C CA . LYS A 1 90 ? 9.382 22.724 -12.234 1.00 45.81 90 LYS A CA 1
ATOM 732 C C . LYS A 1 90 ? 9.861 23.479 -13.465 1.00 45.81 90 LYS A C 1
ATOM 734 O O . LYS A 1 90 ? 10.793 23.040 -14.135 1.00 45.81 90 LYS A O 1
ATOM 739 N N . GLY A 1 91 ? 9.143 24.557 -13.774 1.00 53.69 91 GLY A N 1
ATOM 740 C CA . GLY A 1 91 ? 9.563 25.577 -14.720 1.00 53.69 91 GLY A CA 1
ATOM 741 C C . GLY A 1 91 ? 10.981 26.025 -14.381 1.00 53.69 91 GLY A C 1
ATOM 742 O O . GLY A 1 91 ? 11.310 26.219 -13.209 1.00 53.69 91 GLY A O 1
ATOM 743 N N . PHE A 1 92 ? 11.787 26.059 -15.436 1.00 46.34 92 PHE A N 1
ATOM 744 C CA . PHE A 1 92 ? 13.199 26.412 -15.489 1.00 46.34 92 PHE A CA 1
ATOM 745 C C . PHE A 1 92 ? 13.481 27.813 -14.935 1.00 46.34 92 PHE A C 1
ATOM 747 O O . PHE A 1 92 ? 12.658 28.720 -15.200 1.00 46.34 92 PHE A O 1
#

Sequence (92 aa):
MGMSRRMFLMDLARRKGFRVESELSDSVTHIVAENNSYLEVLDWLRGQAVGDSSRFELLDISWFTACMEAGRPVDSEMKYRLMQRRKEEKGF

Organism: NCBI:txid372326

Radius of gyration: 14.45 Å; chains: 1; bounding box: 34×41×31 Å

Foldseek 3Di:
DDDPPVRVLQVLCVVLVDDDDPDDDPVAQEDEDEPDAPVRVLVVVVVDPDPDPPSYQAFYCVQSVVCSVVSHRDDCDPVGGRHHPPPPPPDD

pLDDT: mean 84.65, std 13.49, range [42.62, 94.38]

InterPro domains:
  IPR001357 BRCT domain [PF00533] (4-68)
  IPR001357 BRCT domain [PS50172] (1-81)
  IPR001726 DNA nucleotidylexotransferase (TdT) / DNA-directed DNA/RNA polymerase mu [PR00871] (5-21)
  IPR001726 DNA nucleotidylexotransferase (TdT) / DNA-directed DNA/RNA polymerase mu [PR00871] (24-37)
  IPR001726 DNA nucleotidylexotransferase (TdT) / DNA-directed DNA/RNA polymerase mu [PR00871] (59-74)
  IPR022312 DNA polymerase family X [PTHR11276] (1-85)
  IPR036420 BRCT domain superfamily [G3DSA:3.40.50.10190] (1-83)
  IPR036420 BRCT domain superfamily [SSF52113] (4-82)